Protei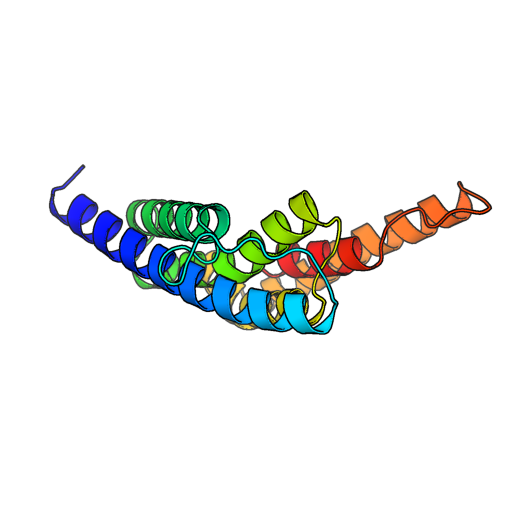n AF-A0A950ZNB3-F1 (afdb_monomer)

Solvent-accessible surface area (backbone atoms only — not comparable to full-atom values): 8031 Å² total; per-residue (Å²): 131,56,73,66,51,51,52,44,19,53,53,30,19,52,50,18,26,54,52,18,44,53,52,31,52,56,47,50,56,55,31,62,75,68,75,46,85,81,71,54,77,49,95,91,38,37,30,61,66,42,14,51,49,24,12,49,51,9,20,52,28,40,69,76,41,57,75,68,39,14,52,44,47,30,57,55,42,44,41,53,44,46,43,52,54,40,28,77,73,66,77,43,59,58,62,70,49,38,50,52,30,28,54,47,7,34,76,42,15,16,62,55,68,75,56,51,62,62,49,12,49,51,30,16,52,51,33,26,48,52,44,47,50,50,37,52,52,34,41,70,72,42,84,88,57,80,68,56,60,78,50,56,36,46,49,33,19,21,61,31,5,73

Radius of gyration: 17.18 Å; Cα contacts (8 Å, |Δi|>4): 233; chains: 1; bounding box: 53×37×40 Å

pLDDT: mean 89.35, std 7.48, range [64.62, 97.88]

Sequence (162 aa):
MDPRQLGFAVLFALAGWCAGWASALLTENLQKHDDLPSSAHGPLLPDVAVQSACALVAAIAAVQFDLARAAVVGLLAVPLIQVAVTDLRHRYVYTVVAVIGIILGIALGWVAHQGEPLDSLKGAAAAFGAFAVLYLLGRLLYRGGEPLARGDLTIAAMVGAA

Foldseek 3Di:
DPVVLVVQLQVQLVVQLVLLLVLLVVVQVVCVVVVHDQCQPDNSPSDPQLSNQLSNQLSVLSNVHDPVLSVLRSNLVNLLSSQVVCCVVPVDGDLVSLVVLLVSLLCCVCVNVVHDSCQLVVQLVVQLVVVVVVQVVQCVVDPPDRSDDPRNSSSSSSVRSD

Structure (mmCIF, N/CA/C/O backbone):
data_AF-A0A950ZNB3-F1
#
_entry.id   AF-A0A950ZNB3-F1
#
loop_
_atom_site.group_PDB
_atom_site.id
_atom_site.type_symbol
_atom_site.label_atom_id
_atom_site.label_alt_id
_atom_site.label_comp_id
_atom_site.label_asym_id
_atom_site.label_entity_id
_atom_site.label_seq_id
_atom_site.pdbx_PDB_ins_code
_atom_site.Cartn_x
_atom_site.Cartn_y
_atom_site.Cartn_z
_atom_site.occupancy
_atom_site.B_iso_or_equiv
_atom_site.auth_seq_id
_atom_site.auth_comp_id
_atom_site.auth_asym_id
_atom_site.auth_atom_id
_atom_site.pdbx_PDB_model_num
ATOM 1 N N . MET A 1 1 ? -26.828 -5.389 6.000 1.00 67.31 1 MET A N 1
ATOM 2 C CA . MET A 1 1 ? -25.930 -4.299 6.435 1.00 67.31 1 MET A CA 1
ATOM 3 C C . MET A 1 1 ? -26.782 -3.209 7.045 1.00 67.31 1 MET A C 1
ATOM 5 O O . MET A 1 1 ? -27.811 -2.883 6.465 1.00 67.31 1 MET A O 1
ATOM 9 N N . ASP A 1 2 ? -26.386 -2.693 8.204 1.00 87.31 2 ASP A N 1
ATOM 10 C CA . ASP A 1 2 ? -27.018 -1.510 8.799 1.00 87.31 2 ASP A CA 1
ATOM 11 C C . ASP A 1 2 ? -26.793 -0.297 7.862 1.00 87.31 2 ASP A C 1
ATOM 13 O O . ASP A 1 2 ? -25.677 -0.144 7.350 1.00 87.31 2 ASP A O 1
ATOM 17 N N . PRO A 1 3 ? -27.794 0.567 7.598 1.00 87.69 3 PRO A N 1
ATOM 18 C CA . PRO A 1 3 ? -27.610 1.794 6.813 1.00 87.69 3 PRO A CA 1
ATOM 19 C C . PRO A 1 3 ? -26.436 2.669 7.285 1.00 87.69 3 PRO A C 1
ATOM 21 O O . PRO A 1 3 ? -25.794 3.324 6.464 1.00 87.69 3 PRO A O 1
ATOM 24 N N . ARG A 1 4 ? -26.087 2.645 8.577 1.00 87.38 4 ARG A N 1
ATOM 25 C CA . ARG A 1 4 ? -24.902 3.341 9.104 1.00 87.38 4 ARG A CA 1
ATOM 26 C C . ARG A 1 4 ? -23.594 2.731 8.600 1.00 87.38 4 ARG A C 1
ATOM 28 O O . ARG A 1 4 ? -22.700 3.466 8.192 1.00 87.38 4 ARG A O 1
ATOM 35 N N . GLN A 1 5 ? -23.494 1.401 8.576 1.00 87.81 5 GLN A N 1
ATOM 36 C CA . GLN A 1 5 ? -22.325 0.694 8.036 1.00 87.81 5 GLN A CA 1
ATOM 37 C C . GLN A 1 5 ? -22.159 0.956 6.539 1.00 87.81 5 GLN A C 1
ATOM 39 O O . GLN A 1 5 ? -21.040 1.123 6.065 1.00 87.81 5 GLN A O 1
ATOM 44 N N . LEU A 1 6 ? -23.270 1.042 5.798 1.00 90.94 6 LEU A N 1
ATOM 45 C CA . LEU A 1 6 ? -23.242 1.405 4.382 1.00 90.94 6 LEU A CA 1
ATOM 46 C C . LEU A 1 6 ? -22.699 2.826 4.181 1.00 90.94 6 LEU A C 1
ATOM 48 O O . LEU A 1 6 ? -21.832 3.031 3.337 1.00 90.94 6 LEU A O 1
ATOM 52 N N . GLY A 1 7 ? -23.158 3.784 4.991 1.00 92.38 7 GLY A N 1
ATOM 53 C CA . GLY A 1 7 ? -22.651 5.157 4.966 1.00 92.38 7 GLY A CA 1
ATOM 54 C C . GLY A 1 7 ? -21.141 5.236 5.215 1.00 92.38 7 GLY A C 1
ATOM 55 O O . GLY A 1 7 ? -20.432 5.905 4.464 1.00 92.38 7 GLY A O 1
ATOM 56 N N . PHE A 1 8 ? -20.630 4.502 6.209 1.00 92.44 8 PHE A N 1
ATOM 57 C CA . PHE A 1 8 ? -19.191 4.442 6.485 1.00 92.44 8 PHE A CA 1
ATOM 58 C C . PHE A 1 8 ? -18.394 3.787 5.359 1.00 92.44 8 PHE A C 1
ATOM 60 O O . PHE A 1 8 ? -17.369 4.331 4.956 1.00 92.44 8 PHE A O 1
ATOM 67 N N . ALA A 1 9 ? -18.876 2.669 4.813 1.00 94.62 9 ALA A N 1
ATOM 68 C CA . ALA A 1 9 ? -18.217 1.993 3.701 1.00 94.62 9 ALA A CA 1
ATOM 69 C C . ALA A 1 9 ? -18.093 2.908 2.474 1.00 94.62 9 ALA A C 1
ATOM 71 O O . ALA A 1 9 ? -17.024 2.977 1.874 1.00 94.62 9 ALA A O 1
ATOM 72 N N . VAL A 1 10 ? -19.147 3.662 2.137 1.00 96.44 10 VAL A N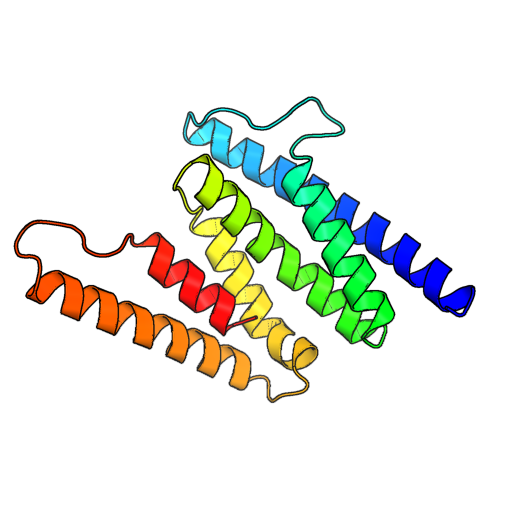 1
ATOM 73 C CA . VAL A 1 10 ? -19.120 4.636 1.033 1.00 96.44 10 VAL A CA 1
ATOM 74 C C . VAL A 1 10 ? -18.138 5.771 1.320 1.00 96.44 10 VAL A C 1
ATOM 76 O O . VAL A 1 10 ? -17.342 6.120 0.451 1.00 96.44 10 VAL A O 1
ATOM 79 N N . LEU A 1 11 ? -18.149 6.330 2.534 1.00 96.19 11 LEU A N 1
ATOM 80 C CA . LEU A 1 11 ? -17.225 7.401 2.913 1.00 96.19 11 LEU A CA 1
ATOM 81 C C . LEU A 1 11 ? -15.761 6.951 2.805 1.00 96.19 11 LEU A C 1
ATOM 83 O O . LEU A 1 11 ? -14.933 7.661 2.238 1.00 96.19 11 LEU A O 1
ATOM 87 N N . PHE A 1 12 ? -15.449 5.760 3.312 1.00 97.31 12 PHE A N 1
ATOM 88 C CA . PHE A 1 12 ? -14.107 5.193 3.228 1.00 97.31 12 PHE A CA 1
ATOM 89 C C . PHE A 1 12 ? -13.726 4.806 1.803 1.00 97.31 12 PHE A C 1
ATOM 91 O O . PHE A 1 12 ? -12.579 5.018 1.423 1.00 97.31 12 PHE A O 1
ATOM 98 N N . ALA A 1 13 ? -14.666 4.317 0.991 1.00 97.31 13 ALA A N 1
ATOM 99 C CA . ALA A 1 13 ? -14.425 4.072 -0.428 1.00 97.31 13 ALA A CA 1
ATOM 100 C C . ALA A 1 13 ? -13.998 5.359 -1.144 1.00 97.31 13 ALA A C 1
ATOM 102 O O . ALA A 1 13 ? -13.013 5.358 -1.878 1.00 97.31 13 ALA A O 1
ATOM 103 N N . LEU A 1 14 ? -14.695 6.471 -0.888 1.00 97.38 14 LEU A N 1
ATOM 104 C CA . LEU A 1 14 ? -14.348 7.780 -1.444 1.00 97.38 14 LEU A CA 1
ATOM 105 C C . LEU A 1 14 ? -12.990 8.272 -0.931 1.00 97.38 14 LEU A C 1
ATOM 107 O O . LEU A 1 14 ? -12.180 8.756 -1.717 1.00 97.38 14 LEU A O 1
ATOM 111 N N . ALA A 1 15 ? -12.710 8.110 0.364 1.00 96.88 15 ALA A N 1
ATOM 112 C CA . ALA A 1 15 ? -11.419 8.478 0.938 1.00 96.88 15 ALA A CA 1
ATOM 113 C C . ALA A 1 15 ? -10.268 7.657 0.329 1.00 96.88 15 ALA A C 1
ATOM 115 O O . ALA A 1 15 ? -9.251 8.222 -0.072 1.00 96.88 15 ALA A O 1
ATOM 116 N N . GLY A 1 16 ? -10.450 6.340 0.195 1.00 96.94 16 GLY A N 1
ATOM 117 C CA . GLY A 1 16 ? -9.505 5.436 -0.457 1.00 96.94 16 GLY A CA 1
ATOM 118 C C . GLY A 1 16 ? -9.310 5.773 -1.934 1.00 96.94 16 GLY A C 1
ATOM 119 O O . GLY A 1 16 ? -8.177 5.801 -2.407 1.00 96.94 16 GLY A O 1
ATOM 120 N N . TRP A 1 17 ? -10.385 6.119 -2.649 1.00 97.00 17 TRP A N 1
ATOM 121 C CA . TRP A 1 17 ? -10.315 6.595 -4.031 1.00 97.00 17 TRP A CA 1
ATOM 122 C C . TRP A 1 17 ? -9.470 7.871 -4.147 1.00 97.00 17 TRP A C 1
ATOM 124 O O . TRP A 1 17 ? -8.542 7.916 -4.954 1.00 97.00 17 TRP A O 1
ATOM 134 N N . CYS A 1 18 ? -9.719 8.875 -3.297 1.00 96.69 18 CYS A N 1
ATOM 135 C CA . CYS A 1 18 ? -8.945 10.120 -3.257 1.00 96.69 18 CYS A CA 1
ATOM 136 C C . CYS A 1 18 ? -7.466 9.877 -2.914 1.00 96.69 18 CYS A C 1
ATOM 138 O O . CYS A 1 18 ? -6.583 10.485 -3.519 1.00 96.69 18 CYS A O 1
ATOM 140 N N . ALA A 1 19 ? -7.182 8.976 -1.970 1.00 96.19 19 ALA A N 1
ATOM 141 C CA . ALA A 1 19 ? -5.816 8.609 -1.608 1.00 96.19 19 ALA A CA 1
ATOM 142 C C . ALA A 1 19 ? -5.095 7.894 -2.764 1.00 96.19 19 ALA A C 1
ATOM 144 O O . ALA A 1 19 ? -3.955 8.229 -3.084 1.00 96.19 19 ALA A O 1
ATOM 145 N N . GLY A 1 20 ? -5.779 6.968 -3.444 1.00 95.00 20 GLY A N 1
ATOM 146 C CA . GLY A 1 20 ? -5.279 6.322 -4.657 1.00 95.00 20 GLY A CA 1
ATOM 147 C C . GLY A 1 20 ? -5.051 7.316 -5.798 1.00 95.00 20 GLY A C 1
ATOM 148 O O . GLY A 1 20 ? -4.039 7.231 -6.485 1.00 95.00 20 GLY A O 1
ATOM 149 N N . TRP A 1 21 ? -5.930 8.309 -5.962 1.00 94.94 21 TRP A N 1
ATOM 150 C CA . TRP A 1 21 ? -5.759 9.390 -6.936 1.00 94.94 21 TRP A CA 1
ATOM 151 C C . TRP A 1 21 ? -4.501 10.219 -6.645 1.00 94.94 21 TRP A C 1
ATOM 153 O O . TRP A 1 21 ? -3.680 10.413 -7.540 1.00 94.94 21 TRP A O 1
ATOM 163 N N . ALA A 1 22 ? -4.300 10.637 -5.392 1.00 94.31 22 ALA A N 1
ATOM 164 C CA . ALA A 1 22 ? -3.109 11.383 -4.989 1.00 94.31 22 ALA A CA 1
ATOM 165 C C . ALA A 1 22 ? -1.818 10.559 -5.172 1.00 94.31 22 ALA A C 1
ATOM 167 O O . ALA A 1 22 ? -0.832 11.065 -5.707 1.00 94.31 22 ALA A O 1
ATOM 168 N N . SER A 1 23 ? -1.838 9.279 -4.787 1.00 94.00 23 SER A N 1
ATOM 169 C CA . SER A 1 23 ? -0.720 8.343 -4.984 1.00 94.00 23 SER A CA 1
ATOM 170 C C . SER A 1 23 ? -0.370 8.162 -6.463 1.00 94.00 23 SER A C 1
ATOM 172 O O . SER A 1 23 ? 0.805 8.190 -6.840 1.00 94.00 23 SER A O 1
ATOM 174 N N . ALA A 1 24 ? -1.388 8.034 -7.316 1.00 91.94 24 ALA A N 1
ATOM 175 C CA . ALA A 1 24 ? -1.215 7.890 -8.753 1.00 91.94 24 ALA A CA 1
ATOM 176 C C . ALA A 1 24 ? -0.569 9.134 -9.378 1.00 91.94 24 ALA A C 1
ATOM 178 O O . ALA A 1 24 ? 0.364 8.990 -10.158 1.00 91.94 24 ALA A O 1
ATOM 179 N N . LEU A 1 25 ? -0.982 10.345 -8.984 1.00 90.88 25 LEU A N 1
ATOM 180 C CA . LEU A 1 25 ? -0.352 11.587 -9.456 1.00 90.88 25 LEU A CA 1
ATOM 181 C C . LEU A 1 25 ? 1.119 11.699 -9.047 1.00 90.88 25 LEU A C 1
ATOM 183 O O . LEU A 1 25 ? 1.965 12.096 -9.849 1.00 90.88 25 LEU A O 1
ATOM 187 N N . LEU A 1 26 ? 1.436 11.348 -7.798 1.00 90.00 26 LEU A N 1
ATOM 188 C CA . LEU A 1 26 ? 2.821 11.337 -7.327 1.00 90.00 26 LEU A CA 1
ATOM 189 C C . LEU A 1 26 ? 3.657 10.334 -8.124 1.00 90.00 26 LEU A C 1
ATOM 191 O O . LEU A 1 26 ? 4.770 10.651 -8.537 1.00 90.00 26 LEU A O 1
ATOM 195 N N . THR A 1 27 ? 3.104 9.152 -8.387 1.00 89.50 27 THR A N 1
ATOM 196 C CA . THR A 1 27 ? 3.799 8.110 -9.147 1.00 89.50 27 THR A CA 1
ATOM 197 C C . THR A 1 27 ? 3.945 8.477 -10.619 1.00 89.50 27 THR A C 1
ATOM 199 O O . THR A 1 27 ? 4.995 8.222 -11.195 1.00 89.50 27 THR A O 1
ATOM 202 N N . GLU A 1 28 ? 2.959 9.138 -11.224 1.00 88.56 28 GLU A N 1
ATOM 203 C CA . GLU A 1 28 ? 3.052 9.632 -12.600 1.00 88.56 28 GLU A CA 1
ATOM 204 C C . GLU A 1 28 ? 4.222 10.616 -12.760 1.00 88.56 28 GLU A C 1
ATOM 206 O O . GLU A 1 28 ? 4.946 10.572 -13.754 1.00 88.56 28 GLU A O 1
ATOM 211 N N . ASN A 1 29 ? 4.461 11.475 -11.764 1.00 88.31 29 ASN A N 1
ATOM 212 C CA . ASN A 1 29 ? 5.622 12.367 -11.770 1.00 88.31 29 ASN A CA 1
ATOM 213 C C . ASN A 1 29 ? 6.946 11.592 -11.705 1.00 88.31 29 ASN A C 1
ATOM 215 O O . ASN A 1 29 ? 7.892 11.953 -12.401 1.00 88.31 29 ASN A O 1
ATOM 219 N N . LEU A 1 30 ? 7.011 10.510 -10.924 1.00 88.00 30 LEU A N 1
ATOM 220 C CA . LEU A 1 30 ? 8.184 9.630 -10.889 1.00 88.00 30 LEU A CA 1
ATOM 221 C C . LEU A 1 30 ? 8.376 8.887 -12.222 1.00 88.00 30 LEU A C 1
ATOM 223 O O . LEU A 1 30 ? 9.491 8.807 -12.723 1.00 88.00 30 LEU A O 1
ATOM 227 N N . GLN A 1 31 ? 7.292 8.407 -12.835 1.00 88.12 31 GLN A N 1
ATOM 228 C CA . GLN A 1 31 ? 7.312 7.735 -14.140 1.00 88.12 31 GLN A CA 1
ATOM 229 C C . GLN A 1 31 ? 7.812 8.639 -15.259 1.00 88.12 31 GLN A C 1
ATOM 231 O O . GLN A 1 31 ? 8.600 8.192 -16.087 1.00 88.12 31 GLN A O 1
ATOM 236 N N . LYS A 1 32 ? 7.415 9.915 -15.252 1.00 88.12 32 LYS A N 1
ATOM 237 C CA . LYS A 1 32 ? 7.908 10.914 -16.210 1.00 88.12 32 LYS A CA 1
ATOM 238 C C . LYS A 1 32 ? 9.411 11.149 -16.094 1.00 88.12 32 LYS A C 1
ATOM 240 O O . LYS A 1 32 ? 10.048 11.398 -17.107 1.00 88.12 32 LYS A O 1
ATOM 245 N N . HIS A 1 33 ? 9.968 11.093 -14.885 1.00 87.12 33 HIS A N 1
ATOM 246 C CA . HIS A 1 33 ? 11.411 11.242 -14.684 1.00 87.12 33 HIS A CA 1
ATOM 247 C C . HIS A 1 33 ? 12.218 10.036 -15.183 1.00 87.12 33 HIS A C 1
ATOM 249 O O . HIS A 1 33 ? 13.367 10.218 -15.575 1.00 87.12 33 HIS A O 1
ATOM 255 N N . ASP A 1 34 ? 11.609 8.849 -15.201 1.00 85.44 34 ASP A N 1
ATOM 256 C CA . ASP A 1 34 ? 12.240 7.588 -15.609 1.00 85.44 34 ASP A CA 1
ATOM 257 C C . ASP A 1 34 ? 11.856 7.155 -17.046 1.00 85.44 34 ASP A C 1
ATOM 259 O O . ASP A 1 34 ? 12.072 6.003 -17.419 1.00 85.44 34 ASP A O 1
ATOM 263 N N . ASP A 1 35 ? 11.261 8.050 -17.848 1.00 86.12 35 ASP A N 1
ATOM 264 C CA . ASP A 1 35 ? 10.789 7.799 -19.225 1.00 86.12 35 ASP A CA 1
ATOM 265 C C . ASP A 1 35 ? 9.857 6.572 -19.372 1.00 86.12 35 ASP A C 1
ATOM 267 O O . ASP A 1 35 ? 9.781 5.931 -20.427 1.00 86.12 35 ASP A O 1
ATOM 271 N N . LEU A 1 36 ? 9.109 6.232 -18.316 1.00 84.38 36 LEU A N 1
ATOM 272 C CA . LEU A 1 36 ? 8.168 5.114 -18.333 1.00 84.38 36 LEU A CA 1
ATOM 273 C C . LEU A 1 36 ? 6.820 5.509 -18.966 1.00 84.38 36 LEU A C 1
ATOM 275 O O . LEU A 1 36 ? 6.377 6.654 -18.831 1.00 84.38 36 LEU A O 1
ATOM 279 N N . PRO A 1 37 ? 6.119 4.570 -19.639 1.00 83.75 37 PRO A N 1
ATOM 280 C CA . PRO A 1 37 ? 4.825 4.853 -20.249 1.00 83.75 37 PRO A CA 1
ATOM 281 C C . PRO A 1 37 ? 3.813 5.313 -19.198 1.00 83.75 37 PRO A C 1
ATOM 283 O O . PRO A 1 37 ? 3.612 4.630 -18.191 1.00 83.75 37 PRO A O 1
ATOM 286 N N . SER A 1 38 ? 3.143 6.439 -19.454 1.00 80.06 38 SER A N 1
ATOM 287 C CA . SER A 1 38 ? 2.097 6.929 -18.555 1.00 80.06 38 SER A CA 1
ATOM 288 C C . SER A 1 38 ? 0.914 5.964 -18.520 1.00 80.06 38 SER A C 1
ATOM 290 O O . SER A 1 38 ? 0.471 5.449 -19.548 1.00 80.06 38 SER A O 1
ATOM 292 N N . SER A 1 39 ? 0.385 5.753 -17.319 1.00 74.62 39 SER A N 1
ATOM 293 C CA . SER A 1 39 ? -0.854 5.006 -17.092 1.00 74.62 39 SER A CA 1
ATOM 294 C C . SER A 1 39 ? -2.094 5.901 -16.978 1.00 74.62 39 SER A C 1
ATOM 296 O O . SER A 1 39 ? -3.212 5.398 -16.825 1.00 74.62 39 SER A O 1
ATOM 298 N N . ALA A 1 40 ? -1.914 7.219 -17.101 1.00 79.12 40 ALA A N 1
ATOM 299 C CA . ALA A 1 40 ? -2.976 8.199 -16.957 1.00 79.12 40 ALA A CA 1
ATOM 300 C C . ALA A 1 40 ? -3.938 8.194 -18.146 1.00 79.12 40 ALA A C 1
ATOM 302 O O . ALA A 1 40 ? -3.538 8.282 -19.305 1.00 79.12 40 ALA A O 1
ATOM 303 N N . HIS A 1 41 ? -5.235 8.170 -17.835 1.00 76.06 41 HIS A N 1
ATOM 304 C CA . HIS A 1 41 ? -6.323 8.280 -18.811 1.00 76.06 41 HIS A CA 1
ATOM 305 C C . HIS A 1 41 ? -7.036 9.644 -18.709 1.00 76.06 41 HIS A C 1
ATOM 307 O O . HIS A 1 41 ? -8.200 9.785 -19.078 1.00 76.06 41 HIS A O 1
ATOM 313 N N . GLY A 1 42 ? -6.339 10.657 -18.181 1.00 74.44 42 GLY A N 1
ATOM 314 C CA . GLY A 1 42 ? -6.846 12.009 -17.935 1.00 74.44 42 GLY A CA 1
ATOM 315 C C . GLY A 1 42 ? -6.644 12.466 -16.481 1.00 74.44 42 GLY A C 1
ATOM 316 O O . GLY A 1 42 ? -6.211 11.683 -15.639 1.00 74.44 42 GLY A O 1
ATOM 317 N N . PRO A 1 43 ? -6.986 13.726 -16.149 1.00 69.94 43 PRO A N 1
ATOM 318 C CA . PRO A 1 43 ? -6.669 14.329 -14.846 1.00 69.94 43 PRO A CA 1
ATOM 319 C C . PRO A 1 43 ? -7.470 13.746 -13.668 1.00 69.94 43 PRO A C 1
ATOM 321 O O . PRO A 1 43 ? -7.011 13.762 -12.527 1.00 69.94 43 PRO A O 1
ATOM 324 N N . LEU A 1 44 ? -8.672 13.223 -13.926 1.00 73.75 44 LEU A N 1
ATOM 325 C CA . LEU A 1 44 ? -9.519 12.597 -12.900 1.00 73.75 44 LEU A CA 1
ATOM 326 C C . LEU A 1 44 ? -9.215 11.107 -12.715 1.00 73.75 44 LEU A C 1
ATOM 328 O O . LEU A 1 44 ? -9.491 10.548 -11.658 1.00 73.75 44 LEU A O 1
ATOM 332 N N . LEU A 1 45 ? -8.615 10.472 -13.721 1.00 79.81 45 LEU A N 1
ATOM 333 C CA . LEU A 1 45 ? -8.297 9.046 -13.734 1.00 79.81 45 LEU A CA 1
ATOM 334 C C . LEU A 1 45 ? -6.804 8.829 -14.063 1.00 79.81 45 LEU A C 1
ATOM 336 O O . LEU A 1 45 ? -6.493 8.178 -15.064 1.00 79.81 45 LEU A O 1
ATOM 340 N N . PRO A 1 46 ? -5.872 9.372 -13.247 1.00 80.62 46 PRO A N 1
ATOM 341 C CA . PRO A 1 46 ? -4.443 9.103 -13.392 1.00 80.62 46 PRO A CA 1
ATOM 342 C C . PRO A 1 46 ? -4.127 7.610 -13.270 1.00 80.62 46 PRO A C 1
ATOM 344 O O . PRO A 1 46 ? -3.242 7.122 -13.957 1.00 80.62 46 PRO A O 1
ATOM 347 N N . ASP A 1 47 ? -4.877 6.865 -12.451 1.00 89.31 47 ASP A N 1
ATOM 348 C CA . ASP A 1 47 ? -4.784 5.407 -12.421 1.00 89.31 47 ASP A CA 1
ATOM 349 C C . ASP A 1 47 ? -6.058 4.770 -11.851 1.00 89.31 47 ASP A C 1
ATOM 351 O O . ASP A 1 47 ? -6.270 4.725 -10.636 1.00 89.31 47 ASP A O 1
ATOM 355 N N . VAL A 1 48 ? -6.907 4.240 -12.735 1.00 91.25 48 VAL A N 1
ATOM 356 C CA . VAL A 1 48 ? -8.168 3.591 -12.342 1.00 91.25 48 VAL A CA 1
ATOM 357 C C . VAL A 1 48 ? -7.923 2.365 -11.462 1.00 91.25 48 VAL A C 1
ATOM 359 O O . VAL A 1 48 ? -8.715 2.107 -10.556 1.00 91.25 48 VAL A O 1
ATOM 362 N N . ALA A 1 49 ? -6.843 1.611 -11.694 1.00 93.00 49 ALA A N 1
ATOM 363 C CA . ALA A 1 49 ? -6.586 0.382 -10.948 1.00 93.00 49 ALA A CA 1
ATOM 364 C C . ALA A 1 49 ? -6.192 0.691 -9.499 1.00 93.00 49 ALA A C 1
ATOM 366 O O . ALA A 1 49 ? -6.789 0.127 -8.585 1.00 93.00 49 ALA A O 1
ATOM 367 N N . VAL A 1 50 ? -5.257 1.627 -9.287 1.00 94.38 50 VAL A N 1
ATOM 368 C CA . VAL A 1 50 ? -4.839 2.047 -7.935 1.00 94.38 50 VAL A CA 1
ATOM 369 C C . VAL A 1 50 ? -6.018 2.671 -7.195 1.00 94.38 50 VAL A C 1
ATOM 371 O O . VAL A 1 50 ? -6.323 2.269 -6.076 1.00 94.38 50 VAL A O 1
ATOM 374 N N . GLN A 1 51 ? -6.738 3.599 -7.828 1.00 95.25 51 GLN A N 1
ATOM 375 C CA . GLN A 1 51 ? -7.904 4.245 -7.223 1.00 95.25 51 GLN A CA 1
ATOM 376 C C . GLN A 1 51 ? -8.981 3.243 -6.801 1.00 95.25 51 GLN A C 1
ATOM 378 O O . GLN A 1 51 ? -9.470 3.301 -5.673 1.00 95.25 51 GLN A O 1
ATOM 383 N N . SER A 1 52 ? -9.343 2.318 -7.694 1.00 95.56 52 SER A N 1
ATOM 384 C CA . SER A 1 52 ? -10.398 1.335 -7.430 1.00 95.56 52 SER A CA 1
ATOM 385 C C . SER A 1 52 ? -9.978 0.336 -6.356 1.00 95.56 52 SER A C 1
ATOM 387 O O . SER A 1 52 ? -10.782 -0.002 -5.491 1.00 95.56 52 SER A O 1
ATOM 389 N N . ALA A 1 53 ? -8.719 -0.108 -6.370 1.00 96.75 53 ALA A N 1
ATOM 390 C CA . ALA A 1 53 ? -8.194 -1.008 -5.351 1.00 96.75 53 ALA A CA 1
ATOM 391 C C . ALA A 1 53 ? -8.139 -0.328 -3.973 1.00 96.75 53 ALA A C 1
ATOM 393 O O . ALA A 1 53 ? -8.597 -0.916 -2.994 1.00 96.75 53 ALA A O 1
ATOM 394 N N . CYS A 1 54 ? -7.663 0.921 -3.886 1.00 97.69 54 CYS A N 1
ATOM 395 C CA . CYS A 1 54 ? -7.640 1.670 -2.627 1.00 97.69 54 CYS A CA 1
ATOM 396 C C . CYS A 1 54 ? -9.056 1.917 -2.096 1.00 97.69 54 CYS A C 1
ATOM 398 O O . CYS A 1 54 ? -9.308 1.731 -0.906 1.00 97.69 54 CYS A O 1
ATOM 400 N N . ALA A 1 55 ? -9.996 2.285 -2.973 1.00 97.62 55 ALA A N 1
ATOM 401 C CA . ALA A 1 55 ? -11.401 2.447 -2.616 1.00 97.62 55 ALA A CA 1
ATOM 402 C C . ALA A 1 55 ? -11.996 1.146 -2.063 1.00 97.62 55 ALA A C 1
ATOM 404 O O . ALA A 1 55 ? -12.639 1.152 -1.014 1.00 97.62 55 ALA A O 1
ATOM 405 N N . LEU A 1 56 ? -11.745 0.021 -2.738 1.00 97.88 56 LEU A N 1
ATOM 406 C CA . LEU A 1 56 ? -12.243 -1.286 -2.327 1.00 97.88 56 LEU A CA 1
ATOM 407 C C . LEU A 1 56 ? -11.673 -1.711 -0.969 1.00 97.88 56 LEU A C 1
ATOM 409 O O . LEU A 1 56 ? -12.437 -2.100 -0.089 1.00 97.88 56 LEU A O 1
ATOM 413 N N . VAL A 1 57 ? -10.355 -1.613 -0.773 1.00 97.56 57 VAL A N 1
ATOM 414 C CA . VAL A 1 57 ? -9.720 -2.000 0.496 1.00 97.56 57 VAL A CA 1
ATOM 415 C C . VAL A 1 57 ? -10.194 -1.112 1.643 1.00 97.56 57 VAL A C 1
ATOM 417 O O . VAL A 1 57 ? -10.537 -1.635 2.701 1.00 97.56 57 VAL A O 1
ATOM 420 N N . ALA A 1 58 ? -10.301 0.203 1.436 1.00 97.31 58 ALA A N 1
ATOM 421 C CA . ALA A 1 58 ? -10.819 1.115 2.453 1.00 97.31 58 ALA A CA 1
ATOM 422 C C . ALA A 1 58 ? -12.289 0.815 2.802 1.00 97.31 58 ALA A C 1
ATOM 424 O O . ALA A 1 58 ? -12.650 0.799 3.979 1.00 97.31 58 ALA A O 1
ATOM 425 N N . ALA A 1 59 ? -13.127 0.516 1.803 1.00 97.00 59 ALA A N 1
ATOM 426 C CA . ALA A 1 59 ? -14.520 0.128 2.018 1.00 97.00 59 ALA A CA 1
ATOM 427 C C . ALA A 1 59 ? -14.637 -1.174 2.820 1.00 97.00 59 ALA A C 1
ATOM 429 O O . ALA A 1 59 ? -15.415 -1.247 3.769 1.00 97.00 59 ALA A O 1
ATOM 430 N N . ILE A 1 60 ? -13.842 -2.192 2.469 1.00 96.56 60 ILE A N 1
ATOM 431 C CA . ILE A 1 60 ? -13.791 -3.464 3.200 1.00 96.56 60 ILE A CA 1
ATOM 432 C C . ILE A 1 60 ? -13.325 -3.221 4.639 1.00 96.56 60 ILE A C 1
ATOM 434 O O . ILE A 1 60 ? -13.955 -3.711 5.575 1.00 96.56 60 ILE A O 1
ATOM 438 N N . ALA A 1 61 ? -12.268 -2.428 4.831 1.00 95.31 61 ALA A N 1
ATOM 439 C CA . ALA A 1 61 ? -11.732 -2.118 6.151 1.00 95.31 61 ALA A CA 1
ATOM 440 C C . ALA A 1 61 ? -12.774 -1.429 7.047 1.00 95.31 61 ALA A C 1
ATOM 442 O O . ALA A 1 61 ? -12.913 -1.797 8.210 1.00 95.31 61 ALA A O 1
ATOM 443 N N . ALA A 1 62 ? -13.564 -0.504 6.496 1.00 96.25 62 ALA A N 1
ATOM 444 C CA . ALA A 1 62 ? -14.630 0.192 7.218 1.00 96.25 62 ALA A CA 1
ATOM 445 C C . ALA A 1 62 ? -15.784 -0.718 7.672 1.00 96.25 62 ALA A C 1
ATOM 447 O O . ALA A 1 62 ? -16.511 -0.371 8.600 1.00 96.25 62 ALA A O 1
ATOM 448 N N . VAL A 1 63 ? -15.976 -1.865 7.015 1.00 95.56 63 VAL A N 1
ATOM 449 C CA . VAL A 1 63 ? -16.996 -2.852 7.401 1.00 95.56 63 VAL A CA 1
ATOM 450 C C . VAL A 1 63 ? -16.455 -3.843 8.434 1.00 95.56 63 VAL A C 1
ATOM 452 O O . VAL A 1 63 ? -17.224 -4.342 9.254 1.00 95.56 63 VAL A O 1
ATOM 455 N N . GLN A 1 64 ? -15.153 -4.131 8.399 1.00 94.56 64 GLN A N 1
ATOM 456 C CA . GLN A 1 64 ? -14.529 -5.174 9.220 1.00 94.56 64 GLN A CA 1
ATOM 457 C C . GLN A 1 64 ? -13.934 -4.661 10.534 1.00 94.56 64 GLN A C 1
ATOM 459 O O . GLN A 1 64 ? -13.802 -5.428 11.487 1.00 94.56 64 GLN A O 1
ATOM 464 N N . PHE A 1 65 ? -13.551 -3.387 10.592 1.00 94.62 65 PHE A N 1
ATOM 465 C CA . PHE A 1 65 ? -12.791 -2.829 11.705 1.00 94.62 65 PHE A CA 1
ATOM 466 C C . PHE A 1 65 ? -13.454 -1.582 12.295 1.00 94.62 65 PHE A C 1
ATOM 468 O O . PHE A 1 65 ? -14.333 -0.968 11.692 1.00 94.62 65 PHE A O 1
ATOM 475 N N . ASP A 1 66 ? -13.016 -1.195 13.495 1.00 93.94 66 ASP A N 1
ATOM 476 C CA . ASP A 1 66 ? -13.355 0.108 14.064 1.00 93.94 66 ASP A CA 1
ATOM 477 C C . ASP A 1 66 ? -12.759 1.256 13.228 1.00 93.94 66 ASP A C 1
ATOM 479 O O . ASP A 1 66 ? -11.867 1.055 12.402 1.00 93.94 66 ASP A O 1
ATOM 483 N N . LEU A 1 67 ? -13.243 2.480 13.455 1.00 93.56 67 LEU A N 1
ATOM 484 C CA . LEU A 1 67 ? -12.887 3.653 12.653 1.00 93.56 67 LEU A CA 1
ATOM 485 C C . LEU A 1 67 ? -11.371 3.899 12.574 1.00 93.56 67 LEU A C 1
ATOM 487 O O . LEU A 1 67 ? -10.861 4.234 11.504 1.00 93.56 67 LEU A O 1
ATOM 491 N N . ALA A 1 68 ? -10.656 3.748 13.692 1.00 94.38 68 ALA A N 1
ATOM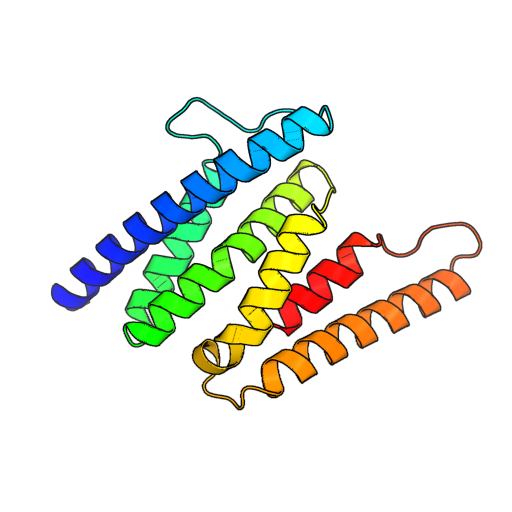 492 C CA . ALA A 1 68 ? -9.226 4.028 13.750 1.00 94.38 68 ALA A CA 1
ATOM 493 C C . ALA A 1 68 ? -8.440 2.965 12.977 1.00 94.38 68 ALA A C 1
ATOM 495 O O . ALA A 1 68 ? -7.606 3.293 12.131 1.00 94.38 68 ALA A O 1
ATOM 496 N N . ARG A 1 69 ? -8.756 1.689 13.210 1.00 95.19 69 ARG A N 1
ATOM 497 C CA . ARG A 1 69 ? -8.106 0.572 12.523 1.00 95.19 69 ARG A CA 1
ATOM 498 C C . ARG A 1 69 ? -8.434 0.549 11.030 1.00 95.19 69 ARG A C 1
ATOM 500 O O . ARG A 1 69 ? -7.535 0.332 10.221 1.00 95.19 69 ARG A O 1
ATOM 507 N N . ALA A 1 70 ? -9.670 0.864 10.644 1.00 95.88 70 ALA A N 1
ATOM 508 C CA . ALA A 1 70 ? -10.058 1.006 9.244 1.00 95.88 70 ALA A CA 1
ATOM 509 C C . ALA A 1 70 ? -9.256 2.107 8.532 1.00 95.88 70 ALA A C 1
ATOM 511 O O . ALA A 1 70 ? -8.804 1.907 7.404 1.00 95.88 70 ALA A O 1
ATOM 512 N N . ALA A 1 71 ? -9.041 3.253 9.192 1.00 96.19 71 ALA A N 1
ATOM 513 C CA . ALA A 1 71 ? -8.260 4.358 8.635 1.00 96.19 71 ALA A CA 1
ATOM 514 C C . ALA A 1 71 ? -6.790 3.974 8.439 1.00 96.19 71 ALA A C 1
ATOM 516 O O . ALA A 1 71 ? -6.217 4.259 7.388 1.00 96.19 71 ALA A O 1
ATOM 517 N N . VAL A 1 72 ? -6.199 3.278 9.414 1.00 96.56 72 VAL A N 1
ATOM 518 C CA . VAL A 1 72 ? -4.822 2.783 9.311 1.00 96.56 72 VAL A CA 1
ATOM 519 C C . VAL A 1 72 ? -4.680 1.754 8.192 1.00 96.56 72 VAL A C 1
ATOM 521 O O . VAL A 1 72 ? -3.801 1.907 7.351 1.00 96.56 72 VAL A O 1
ATOM 524 N N . VAL A 1 73 ? -5.554 0.745 8.132 1.00 96.31 73 VAL A N 1
ATOM 525 C CA . VAL A 1 73 ? -5.519 -0.278 7.071 1.00 96.31 73 VAL A CA 1
ATOM 526 C C . VAL A 1 73 ? -5.671 0.366 5.693 1.00 96.31 73 VAL A C 1
ATOM 528 O O . VAL A 1 73 ? -4.906 0.055 4.783 1.00 96.31 73 VAL A O 1
ATOM 531 N N . GLY A 1 74 ? -6.609 1.308 5.544 1.00 96.00 74 GLY A N 1
ATOM 532 C CA . GLY A 1 74 ? -6.786 2.059 4.303 1.00 96.00 74 GLY A CA 1
ATOM 533 C C . GLY A 1 74 ? -5.535 2.843 3.900 1.00 96.00 74 GLY A C 1
ATOM 534 O O . GLY A 1 74 ? -5.168 2.831 2.729 1.00 96.00 74 GLY A O 1
ATOM 535 N N . LEU A 1 75 ? -4.849 3.475 4.858 1.00 96.56 75 LEU A N 1
ATOM 536 C CA . LEU A 1 75 ? -3.615 4.222 4.608 1.00 96.56 75 LEU A CA 1
ATOM 537 C C . LEU A 1 75 ? -2.441 3.307 4.228 1.00 96.56 75 LEU A C 1
ATOM 539 O O . LEU A 1 75 ? -1.736 3.596 3.262 1.00 96.56 75 LEU A O 1
ATOM 543 N N . LEU A 1 76 ? -2.243 2.201 4.952 1.00 96.56 76 LEU A N 1
ATOM 544 C CA . LEU A 1 76 ? -1.186 1.219 4.676 1.00 96.56 76 LEU A CA 1
ATOM 545 C C . LEU A 1 76 ? -1.372 0.533 3.319 1.00 96.56 76 LEU A C 1
ATOM 547 O O . LEU A 1 76 ? -0.394 0.213 2.644 1.00 96.56 76 LEU A O 1
ATOM 551 N N . ALA A 1 77 ? -2.621 0.356 2.885 1.00 96.88 77 ALA A N 1
ATOM 552 C CA . ALA A 1 77 ? -2.935 -0.237 1.593 1.00 96.88 77 ALA A CA 1
ATOM 553 C C . ALA A 1 77 ? -2.450 0.610 0.406 1.00 96.88 77 ALA A C 1
ATOM 555 O O . ALA A 1 77 ? -2.127 0.042 -0.633 1.00 96.88 77 ALA A O 1
ATOM 556 N N . VAL A 1 78 ? -2.361 1.939 0.537 1.00 97.19 78 VAL A N 1
ATOM 557 C CA . VAL A 1 78 ? -2.008 2.839 -0.577 1.00 97.19 78 VAL A CA 1
ATOM 558 C C . VAL A 1 78 ? -0.642 2.507 -1.200 1.00 97.19 78 VAL A C 1
ATOM 560 O O . VAL A 1 78 ? -0.612 2.185 -2.389 1.00 97.19 78 VAL A O 1
ATOM 563 N N . PRO A 1 79 ? 0.488 2.530 -0.461 1.00 96.44 79 PRO A N 1
ATOM 564 C CA . PRO A 1 79 ? 1.790 2.193 -1.037 1.00 96.44 79 PRO A CA 1
ATOM 565 C C . PRO A 1 79 ? 1.878 0.726 -1.480 1.00 96.44 79 PRO A C 1
ATOM 567 O O . PRO A 1 79 ? 2.506 0.448 -2.499 1.00 96.44 79 PRO A O 1
ATOM 570 N N . LEU A 1 80 ? 1.213 -0.204 -0.779 1.00 94.94 80 LEU A N 1
ATOM 571 C CA . LEU A 1 80 ? 1.170 -1.622 -1.160 1.00 94.94 80 LEU A CA 1
ATOM 572 C C . LEU A 1 80 ? 0.508 -1.820 -2.529 1.00 94.94 80 LEU A C 1
ATOM 574 O O . LEU A 1 80 ? 1.074 -2.466 -3.410 1.00 94.94 80 LEU A O 1
ATOM 578 N N . ILE A 1 81 ? -0.673 -1.229 -2.718 1.00 96.69 81 ILE A N 1
ATOM 579 C CA . ILE A 1 81 ? -1.424 -1.269 -3.974 1.00 96.69 81 ILE A CA 1
ATOM 580 C C . ILE A 1 81 ? -0.638 -0.570 -5.076 1.00 96.69 81 ILE A C 1
ATOM 582 O O . ILE A 1 81 ? -0.530 -1.111 -6.174 1.00 96.69 81 ILE A O 1
ATOM 586 N N . GLN A 1 82 ? -0.069 0.605 -4.794 1.00 94.88 82 GLN A N 1
ATOM 587 C CA . GLN A 1 82 ? 0.714 1.349 -5.775 1.00 94.88 82 GLN A CA 1
ATOM 588 C C . GLN A 1 82 ? 1.884 0.510 -6.290 1.00 94.88 82 GLN A C 1
ATOM 590 O O . GLN A 1 82 ? 2.025 0.356 -7.500 1.00 94.88 82 GLN A O 1
ATOM 595 N N . VAL A 1 83 ? 2.680 -0.069 -5.385 1.00 93.62 83 VAL A N 1
ATOM 596 C CA . VAL A 1 83 ? 3.826 -0.909 -5.747 1.00 93.62 83 VAL A CA 1
ATOM 597 C C . VAL A 1 83 ? 3.380 -2.153 -6.511 1.00 93.62 83 VAL A C 1
ATOM 599 O O . VAL A 1 83 ? 3.967 -2.459 -7.546 1.00 93.62 83 VAL A O 1
ATOM 602 N N . ALA A 1 84 ? 2.322 -2.833 -6.061 1.00 92.94 84 ALA A N 1
ATOM 603 C CA . ALA A 1 84 ? 1.800 -4.012 -6.746 1.00 92.94 84 ALA A CA 1
ATOM 604 C C . ALA A 1 84 ? 1.339 -3.690 -8.177 1.00 92.94 84 ALA A C 1
ATOM 606 O O . ALA A 1 84 ? 1.658 -4.416 -9.116 1.00 92.94 84 ALA A O 1
ATOM 607 N N . VAL A 1 85 ? 0.621 -2.581 -8.374 1.00 92.56 85 VAL A N 1
ATOM 608 C CA . VAL A 1 85 ? 0.152 -2.172 -9.705 1.00 92.56 85 VAL A CA 1
ATOM 609 C C . VAL A 1 85 ? 1.318 -1.755 -10.603 1.00 92.56 85 VAL A C 1
ATOM 611 O O . VAL A 1 85 ? 1.345 -2.144 -11.773 1.00 92.56 85 VAL A O 1
ATOM 614 N N . THR A 1 86 ? 2.291 -0.992 -10.095 1.00 90.00 86 THR A N 1
ATOM 615 C CA . THR A 1 86 ? 3.455 -0.582 -10.897 1.00 90.00 86 THR A CA 1
ATOM 616 C C . THR A 1 86 ? 4.333 -1.765 -11.277 1.00 90.00 86 THR A C 1
ATOM 618 O O . THR A 1 86 ? 4.781 -1.838 -12.421 1.00 90.00 86 THR A O 1
ATOM 621 N N . ASP A 1 87 ? 4.525 -2.712 -10.358 1.00 89.25 87 ASP A N 1
ATOM 622 C CA . ASP A 1 87 ? 5.302 -3.919 -10.614 1.00 89.25 87 ASP A CA 1
ATOM 623 C C . ASP A 1 87 ? 4.626 -4.795 -11.678 1.00 89.25 87 ASP A C 1
ATOM 625 O O . ASP A 1 87 ? 5.245 -5.152 -12.679 1.00 89.25 87 ASP A O 1
ATOM 629 N N . LEU A 1 88 ? 3.313 -5.022 -11.568 1.00 88.75 88 LEU A N 1
ATOM 630 C CA . LEU A 1 88 ? 2.561 -5.782 -12.572 1.00 88.75 88 LEU A CA 1
ATOM 631 C C . LEU A 1 88 ? 2.597 -5.148 -13.971 1.00 88.75 88 LEU A C 1
ATOM 633 O O . LEU A 1 88 ? 2.542 -5.867 -14.969 1.00 88.75 88 LEU A O 1
ATOM 637 N N . ARG A 1 89 ? 2.676 -3.815 -14.067 1.00 87.81 89 ARG A N 1
ATOM 638 C CA . ARG A 1 89 ? 2.679 -3.098 -15.354 1.00 87.81 89 ARG A CA 1
ATOM 639 C C . ARG A 1 89 ? 4.056 -2.956 -15.978 1.00 87.81 89 ARG A C 1
ATOM 641 O O . ARG A 1 89 ? 4.185 -3.077 -17.193 1.00 87.81 89 ARG A O 1
ATOM 648 N N . HIS A 1 90 ? 5.062 -2.655 -15.165 1.00 85.50 90 HIS A N 1
ATOM 649 C CA . HIS A 1 90 ? 6.371 -2.217 -15.649 1.00 85.50 90 HIS A CA 1
ATOM 650 C C . HIS A 1 90 ? 7.515 -3.116 -15.178 1.00 85.50 90 HIS A C 1
ATOM 652 O O . HIS A 1 90 ? 8.651 -2.887 -15.584 1.00 85.50 90 HIS A O 1
ATOM 658 N N . ARG A 1 91 ? 7.237 -4.130 -14.341 1.00 83.88 91 ARG A N 1
ATOM 659 C CA . ARG A 1 91 ? 8.246 -4.934 -13.626 1.00 83.88 91 ARG A CA 1
ATOM 660 C C . ARG A 1 91 ? 9.262 -4.045 -12.911 1.00 83.88 91 ARG A C 1
ATOM 662 O O . ARG A 1 91 ? 10.469 -4.284 -12.955 1.00 83.88 91 ARG A O 1
ATOM 669 N N . TYR A 1 92 ? 8.756 -2.953 -12.341 1.00 81.94 92 TYR A N 1
ATOM 670 C CA . TYR A 1 92 ? 9.551 -1.900 -11.737 1.00 81.94 92 TYR A CA 1
ATOM 671 C C . TYR A 1 92 ? 8.948 -1.489 -10.401 1.00 81.94 92 TYR A C 1
ATOM 673 O O . TYR A 1 92 ? 7.744 -1.248 -10.282 1.00 81.94 92 TYR A O 1
ATOM 681 N N . VAL A 1 93 ? 9.819 -1.380 -9.402 1.00 83.56 93 VAL A N 1
ATOM 682 C CA . VAL A 1 93 ? 9.460 -1.031 -8.031 1.00 83.56 93 VAL A CA 1
ATOM 683 C C . VAL A 1 93 ? 10.140 0.277 -7.682 1.00 83.56 93 VAL A C 1
ATOM 685 O O . VAL A 1 93 ? 11.363 0.346 -7.552 1.00 83.56 93 VAL A O 1
ATOM 688 N N . TYR A 1 94 ? 9.340 1.318 -7.475 1.00 85.69 94 TYR A N 1
ATOM 689 C CA . TYR A 1 94 ? 9.850 2.584 -6.973 1.00 85.69 94 TYR A CA 1
ATOM 690 C C . TYR A 1 94 ? 10.287 2.430 -5.520 1.00 85.69 94 TYR A C 1
ATOM 692 O O . TYR A 1 94 ? 9.461 2.435 -4.607 1.00 85.69 94 TYR A O 1
ATOM 700 N N . THR A 1 95 ? 11.601 2.349 -5.297 1.00 87.44 95 THR A N 1
ATOM 701 C CA . THR A 1 95 ? 12.188 2.226 -3.955 1.00 87.44 95 THR A CA 1
ATOM 702 C C . THR A 1 95 ? 11.677 3.307 -3.008 1.00 87.44 95 THR A C 1
ATOM 704 O O . THR A 1 95 ? 11.415 3.016 -1.848 1.00 87.44 95 THR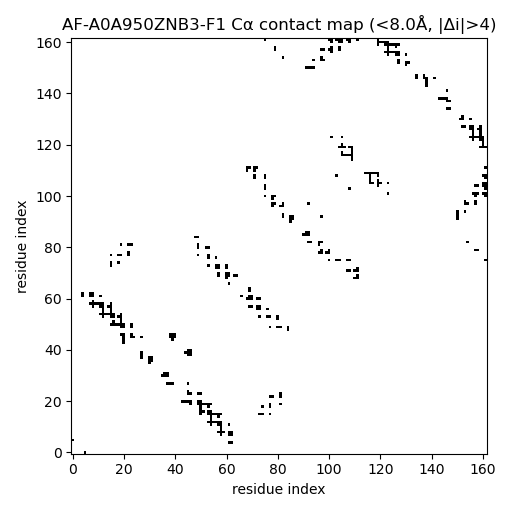 A O 1
ATOM 707 N N . VAL A 1 96 ? 11.465 4.536 -3.493 1.00 89.62 96 VAL A N 1
ATOM 708 C CA . VAL A 1 96 ? 10.907 5.6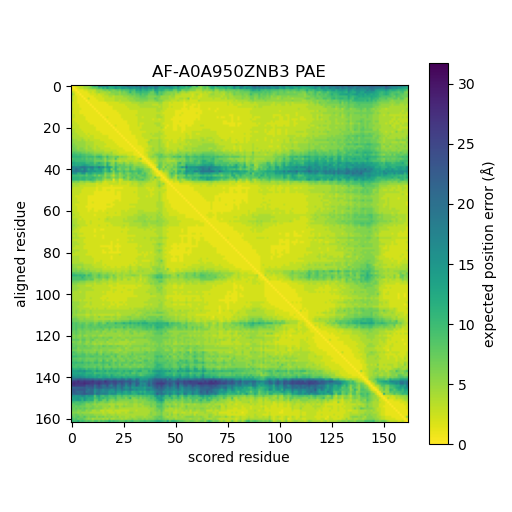26 -2.676 1.00 89.62 96 VAL A CA 1
ATOM 709 C C . VAL A 1 96 ? 9.502 5.304 -2.153 1.00 89.62 96 VAL A C 1
ATOM 711 O O . VAL A 1 96 ? 9.236 5.503 -0.972 1.00 89.62 96 VAL A O 1
ATOM 714 N N . VAL A 1 97 ? 8.628 4.734 -2.990 1.00 91.81 97 VAL A N 1
ATOM 715 C CA . VAL A 1 97 ? 7.264 4.344 -2.599 1.00 91.81 97 VAL A CA 1
ATOM 716 C C . VAL A 1 97 ? 7.313 3.167 -1.627 1.00 91.81 97 VAL A C 1
ATOM 718 O O . VAL A 1 97 ? 6.643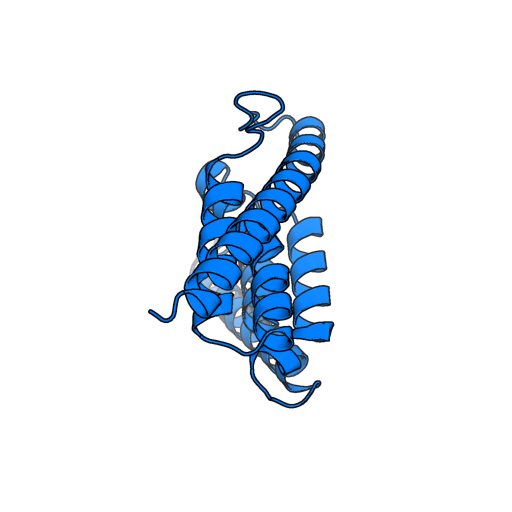 3.197 -0.597 1.00 91.81 97 VAL A O 1
ATOM 721 N N . ALA A 1 98 ? 8.163 2.172 -1.901 1.00 91.81 98 ALA A N 1
ATOM 722 C CA . ALA A 1 98 ? 8.350 1.025 -1.015 1.00 91.81 98 ALA A CA 1
ATOM 723 C C . ALA A 1 98 ? 8.887 1.440 0.367 1.00 91.81 98 ALA A C 1
ATOM 725 O O . ALA A 1 98 ? 8.390 0.975 1.387 1.00 91.81 98 ALA A O 1
ATOM 726 N N . VAL A 1 99 ? 9.858 2.358 0.423 1.00 92.31 99 VAL A N 1
ATOM 727 C CA . VAL A 1 99 ? 10.411 2.885 1.682 1.00 92.31 99 VAL A CA 1
ATOM 728 C C . VAL A 1 99 ? 9.356 3.661 2.468 1.00 92.31 99 VAL A C 1
ATOM 730 O O . VAL A 1 99 ? 9.250 3.463 3.676 1.00 92.31 99 VAL A O 1
ATOM 733 N N . ILE A 1 100 ? 8.541 4.491 1.809 1.00 94.06 100 ILE A N 1
ATOM 734 C CA . ILE A 1 100 ? 7.404 5.156 2.463 1.00 94.06 100 ILE A CA 1
ATOM 735 C C . ILE A 1 100 ? 6.443 4.110 3.042 1.00 94.06 100 ILE A C 1
ATOM 737 O O . ILE A 1 100 ? 6.040 4.233 4.197 1.00 94.06 100 ILE A O 1
ATOM 741 N N . GLY A 1 101 ? 6.129 3.054 2.285 1.00 94.81 101 GLY A N 1
ATOM 742 C CA . GLY A 1 101 ? 5.302 1.945 2.762 1.00 94.81 101 GLY A CA 1
ATOM 743 C C . GLY A 1 101 ? 5.887 1.233 3.982 1.00 94.81 101 GLY A C 1
ATOM 744 O O . GLY A 1 101 ? 5.165 1.007 4.947 1.00 94.81 101 GLY A O 1
ATOM 745 N N . ILE A 1 102 ? 7.195 0.958 3.993 1.00 94.19 102 ILE A N 1
ATOM 746 C CA . ILE A 1 102 ? 7.896 0.376 5.150 1.00 94.19 102 ILE A CA 1
ATOM 747 C C . ILE A 1 102 ? 7.795 1.299 6.368 1.00 94.19 102 ILE A C 1
ATOM 749 O O . ILE A 1 102 ? 7.476 0.835 7.459 1.00 94.19 102 ILE A O 1
ATOM 753 N N . ILE A 1 103 ? 8.047 2.602 6.201 1.00 95.94 103 ILE A N 1
ATOM 754 C CA . ILE A 1 103 ? 7.985 3.578 7.299 1.00 95.94 103 ILE A CA 1
ATOM 755 C C . ILE A 1 103 ? 6.572 3.635 7.883 1.00 95.94 103 ILE A C 1
ATOM 757 O O . ILE A 1 103 ? 6.413 3.587 9.103 1.00 95.94 103 ILE A O 1
ATOM 761 N N . LEU A 1 104 ? 5.549 3.702 7.026 1.00 95.31 104 LEU A N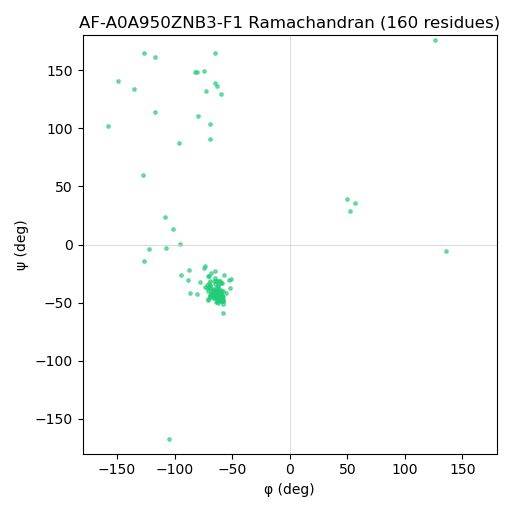 1
ATOM 762 C CA . LEU A 1 104 ? 4.155 3.692 7.464 1.00 95.31 104 LEU A CA 1
ATOM 763 C C . LEU A 1 104 ? 3.799 2.373 8.161 1.00 95.31 104 LEU A C 1
ATOM 765 O O . LEU A 1 104 ? 3.195 2.411 9.232 1.00 95.31 104 LEU A O 1
ATOM 769 N N . GLY A 1 105 ? 4.217 1.232 7.608 1.00 94.31 105 GLY A N 1
ATOM 770 C CA . GLY A 1 105 ? 4.012 -0.094 8.194 1.00 94.31 105 GLY A CA 1
ATOM 771 C C . GLY A 1 105 ? 4.647 -0.221 9.577 1.00 94.31 105 GLY A C 1
ATOM 772 O O . GLY A 1 105 ? 3.980 -0.597 10.529 1.00 94.31 105 GLY A O 1
ATOM 773 N N . ILE A 1 106 ? 5.898 0.207 9.749 1.00 94.31 106 ILE A N 1
ATOM 774 C CA . ILE A 1 106 ? 6.558 0.203 11.065 1.00 94.31 106 ILE A CA 1
ATOM 775 C C . ILE A 1 106 ? 5.831 1.127 12.053 1.00 94.31 106 ILE A C 1
ATOM 777 O O . ILE A 1 106 ? 5.639 0.765 13.212 1.00 94.31 106 ILE A O 1
ATOM 781 N N . ALA A 1 107 ? 5.414 2.315 11.611 1.00 95.44 107 ALA A N 1
ATOM 782 C CA . ALA A 1 107 ? 4.780 3.297 12.484 1.00 95.44 107 ALA A CA 1
ATOM 783 C C . ALA A 1 107 ? 3.355 2.907 12.913 1.00 95.44 107 ALA A C 1
ATOM 785 O O . ALA A 1 107 ? 2.947 3.236 14.029 1.00 95.44 107 ALA A O 1
ATOM 786 N N . LEU A 1 108 ? 2.592 2.242 12.036 1.00 95.19 108 LEU A N 1
ATOM 787 C CA . LEU A 1 108 ? 1.146 2.052 12.196 1.00 95.19 108 LEU A CA 1
ATOM 788 C C . LEU A 1 108 ? 0.675 0.592 12.108 1.00 95.19 108 LEU A C 1
ATOM 790 O O . LEU A 1 108 ? -0.454 0.310 12.503 1.00 95.19 108 LEU A O 1
ATOM 794 N N . GLY A 1 109 ? 1.492 -0.345 11.632 1.00 91.81 109 GLY A N 1
ATOM 795 C CA . GLY A 1 109 ? 1.106 -1.750 11.438 1.00 91.81 109 GLY A CA 1
ATOM 796 C C . GLY A 1 109 ? 0.658 -2.428 12.734 1.00 91.81 109 GLY A C 1
ATOM 797 O O . GLY A 1 109 ? -0.307 -3.189 12.748 1.00 91.81 109 GLY A O 1
ATOM 798 N N . TRP A 1 110 ? 1.246 -2.054 13.871 1.00 92.88 110 TRP A N 1
ATOM 799 C CA . TRP A 1 110 ? 0.802 -2.529 15.184 1.00 92.88 110 TRP A CA 1
ATOM 800 C C . TRP A 1 110 ? -0.644 -2.118 15.513 1.00 92.88 110 TRP A C 1
ATOM 802 O O . TRP A 1 110 ? -1.362 -2.886 16.149 1.00 92.88 110 TRP A O 1
ATOM 812 N N . VAL A 1 111 ? -1.116 -0.963 15.021 1.00 93.00 111 VAL A N 1
ATOM 813 C CA . VAL A 1 111 ? -2.526 -0.545 15.129 1.00 93.00 111 VAL A CA 1
ATOM 814 C C . VAL A 1 111 ? -3.408 -1.409 14.225 1.00 93.00 111 VAL A C 1
ATOM 816 O O . VAL A 1 111 ? -4.496 -1.822 14.630 1.00 93.00 111 VAL A O 1
ATOM 819 N N . ALA A 1 112 ? -2.931 -1.728 13.017 1.00 90.19 112 ALA A N 1
ATOM 820 C CA . ALA A 1 112 ? -3.638 -2.587 12.069 1.00 90.19 112 ALA A CA 1
ATOM 821 C C . ALA A 1 112 ? -3.784 -4.033 12.565 1.00 90.19 112 ALA A C 1
ATOM 823 O O . ALA A 1 112 ? -4.796 -4.666 12.265 1.00 90.19 112 ALA A O 1
ATOM 824 N N . HIS A 1 113 ? -2.834 -4.542 13.353 1.00 88.44 113 HIS A N 1
ATOM 825 C CA . HIS A 1 113 ? -2.822 -5.928 13.849 1.00 88.44 113 HIS A CA 1
ATOM 826 C C . HIS A 1 113 ? -3.139 -6.079 15.342 1.00 88.44 113 HIS A C 1
ATOM 828 O O . HIS A 1 113 ? -3.261 -7.206 15.810 1.00 88.44 113 HIS A O 1
ATOM 834 N N . GLN A 1 114 ? -3.334 -4.976 16.074 1.00 88.81 114 GLN A N 1
ATOM 835 C CA . GLN A 1 114 ? -3.506 -4.961 17.539 1.00 88.81 114 GLN A CA 1
ATOM 836 C C . GLN A 1 114 ? -2.334 -5.623 18.295 1.00 88.81 114 GLN A C 1
ATOM 838 O O . GLN A 1 114 ? -2.534 -6.287 19.311 1.00 88.81 114 GLN A O 1
ATOM 843 N N . GLY A 1 115 ? -1.115 -5.452 17.778 1.00 88.88 115 GLY A N 1
ATOM 844 C CA . GLY A 1 115 ? 0.122 -6.007 18.338 1.00 88.88 115 GLY A CA 1
ATOM 845 C C . GLY A 1 115 ? 0.980 -4.968 19.060 1.00 88.88 115 GLY A C 1
ATOM 846 O O . GLY A 1 115 ? 0.553 -3.838 19.312 1.00 88.88 115 GLY A O 1
ATOM 847 N N . GLU A 1 116 ? 2.221 -5.339 19.369 1.00 91.38 116 GLU A N 1
ATOM 848 C CA . GLU A 1 116 ? 3.207 -4.401 19.902 1.00 91.38 116 GLU A CA 1
ATOM 849 C C . GLU A 1 116 ? 3.833 -3.570 18.769 1.00 91.38 116 GLU A C 1
ATOM 851 O O . GLU A 1 116 ? 4.050 -4.094 17.675 1.00 91.38 116 GLU A O 1
ATOM 856 N N . PRO A 1 117 ? 4.233 -2.304 19.006 1.00 88.31 117 PRO A N 1
ATOM 857 C CA . PRO A 1 117 ? 4.935 -1.494 18.002 1.00 88.31 117 PRO A CA 1
ATOM 858 C C . PRO A 1 117 ? 6.177 -2.171 17.405 1.00 88.31 117 PRO A C 1
ATOM 860 O O . PRO A 1 117 ? 6.526 -1.953 16.246 1.00 88.31 117 PRO A O 1
ATOM 863 N N . LEU A 1 118 ? 6.843 -3.024 18.187 1.00 92.31 118 LEU A N 1
ATOM 864 C CA . LEU A 1 118 ? 8.008 -3.776 17.731 1.00 92.31 118 LEU A CA 1
ATOM 865 C C . LEU A 1 118 ? 7.653 -4.921 16.775 1.00 92.31 118 LEU A C 1
ATOM 867 O O . LEU A 1 118 ? 8.542 -5.385 16.066 1.00 92.31 118 LEU A O 1
ATOM 871 N N . ASP A 1 119 ? 6.404 -5.379 16.720 1.00 90.69 119 ASP A N 1
ATOM 872 C CA . ASP A 1 119 ? 6.014 -6.502 15.865 1.00 90.69 119 ASP A CA 1
ATOM 873 C C . ASP A 1 119 ? 6.068 -6.137 14.383 1.00 90.69 119 ASP A C 1
ATOM 875 O O . ASP A 1 119 ? 6.575 -6.932 13.597 1.00 90.69 119 ASP A O 1
ATOM 879 N N . SER A 1 120 ? 5.692 -4.911 14.004 1.00 90.44 120 SER A N 1
ATOM 880 C CA . SER A 1 120 ? 5.876 -4.422 12.628 1.00 90.44 120 SER A CA 1
ATOM 881 C C . SER A 1 120 ? 7.354 -4.358 12.232 1.00 90.44 120 SER A C 1
ATOM 883 O O . SER A 1 120 ? 7.719 -4.700 11.108 1.00 90.44 120 SER A O 1
ATOM 885 N N . LEU A 1 121 ? 8.241 -3.984 13.163 1.00 91.50 121 LEU A N 1
ATOM 886 C CA . LEU A 1 121 ? 9.684 -3.982 12.908 1.00 91.50 121 LEU A CA 1
ATOM 887 C C . LEU A 1 121 ? 10.233 -5.410 12.762 1.00 91.50 121 LEU A C 1
ATOM 889 O O . LEU A 1 121 ? 11.009 -5.682 11.843 1.00 91.50 121 LEU A O 1
ATOM 893 N N . LYS A 1 122 ? 9.821 -6.330 13.646 1.00 92.19 122 LYS A N 1
ATOM 894 C CA . LYS A 1 122 ? 10.184 -7.753 13.568 1.00 92.19 122 LYS A CA 1
ATOM 895 C C . LYS A 1 122 ? 9.677 -8.370 12.264 1.00 92.19 122 LYS A C 1
ATOM 897 O O . LYS A 1 122 ? 10.433 -9.084 11.615 1.00 92.19 122 LYS A O 1
ATOM 902 N N . GLY A 1 123 ? 8.438 -8.075 11.871 1.00 91.25 123 GLY A N 1
ATOM 903 C CA . GLY A 1 123 ? 7.819 -8.549 10.636 1.00 91.25 123 GLY A CA 1
ATOM 904 C C . GLY A 1 123 ? 8.569 -8.069 9.396 1.00 91.25 123 GLY A C 1
ATOM 905 O O . GLY A 1 123 ? 8.951 -8.887 8.558 1.00 91.25 123 GLY A O 1
ATOM 906 N N . ALA A 1 124 ? 8.899 -6.775 9.332 1.00 91.31 124 ALA A N 1
ATOM 907 C CA . ALA A 1 124 ? 9.712 -6.205 8.259 1.00 91.31 124 ALA A CA 1
ATOM 908 C C . ALA A 1 124 ? 11.087 -6.889 8.155 1.00 91.31 124 ALA A C 1
ATOM 910 O O . ALA A 1 124 ? 11.498 -7.317 7.074 1.00 91.31 124 ALA A O 1
ATOM 911 N N . ALA A 1 125 ? 11.788 -7.035 9.286 1.00 92.38 125 ALA A N 1
ATOM 912 C CA . ALA A 1 125 ? 13.105 -7.664 9.341 1.00 92.38 125 ALA A CA 1
ATOM 913 C C . ALA A 1 125 ? 13.058 -9.156 8.972 1.00 92.38 125 ALA A C 1
ATOM 915 O O . ALA A 1 125 ? 13.924 -9.637 8.239 1.00 92.38 125 ALA A O 1
ATOM 916 N N . ALA A 1 126 ? 12.041 -9.883 9.442 1.00 93.19 126 ALA A N 1
ATOM 917 C CA . ALA A 1 126 ? 11.855 -11.299 9.152 1.00 93.19 126 ALA A CA 1
ATOM 918 C C . ALA A 1 126 ? 11.545 -11.537 7.668 1.00 93.19 126 ALA A C 1
ATOM 920 O O . ALA A 1 126 ? 12.173 -12.396 7.049 1.00 93.19 126 ALA A O 1
ATOM 921 N N . ALA A 1 127 ? 10.634 -10.757 7.078 1.00 91.81 127 ALA A N 1
ATOM 922 C CA . ALA A 1 127 ? 10.278 -10.877 5.667 1.00 91.81 127 ALA A CA 1
ATOM 923 C C . ALA A 1 127 ? 11.453 -10.513 4.747 1.00 91.81 127 ALA A C 1
ATOM 925 O O . ALA A 1 127 ? 11.775 -11.269 3.826 1.00 91.81 127 ALA A O 1
ATOM 926 N N . PHE A 1 128 ? 12.159 -9.415 5.048 1.00 91.06 128 PHE A N 1
ATOM 927 C CA . PHE A 1 128 ? 13.389 -9.048 4.345 1.00 91.06 128 PHE A CA 1
ATOM 928 C C . PHE A 1 128 ? 14.445 -10.153 4.450 1.00 91.06 128 PHE A C 1
ATOM 930 O O . PHE A 1 128 ? 15.019 -10.561 3.444 1.00 91.06 128 PHE A O 1
ATOM 937 N N . GLY A 1 129 ? 14.683 -10.668 5.661 1.00 91.50 129 GLY A N 1
ATOM 938 C CA . GLY A 1 129 ? 15.651 -11.732 5.912 1.00 91.50 129 GLY A CA 1
ATOM 939 C C . GLY A 1 129 ? 15.322 -13.015 5.151 1.00 91.50 129 GLY A C 1
ATOM 940 O O . GLY A 1 129 ? 16.208 -13.597 4.527 1.00 91.50 129 GLY A O 1
ATOM 941 N N . ALA A 1 130 ? 14.053 -13.426 5.129 1.00 90.00 130 ALA A N 1
ATOM 942 C CA . ALA A 1 130 ? 13.602 -14.600 4.386 1.00 90.00 130 ALA A CA 1
ATOM 943 C C . ALA A 1 130 ? 13.862 -14.453 2.877 1.00 90.00 130 ALA A C 1
ATOM 945 O O . ALA A 1 130 ? 14.450 -15.343 2.260 1.00 90.00 130 ALA A O 1
ATOM 946 N N . PHE A 1 131 ? 13.502 -13.310 2.287 1.00 89.44 131 PHE A N 1
ATOM 947 C CA . PHE A 1 131 ? 13.755 -13.048 0.868 1.00 89.44 131 PHE A CA 1
ATOM 948 C C . PHE A 1 131 ? 15.248 -12.870 0.565 1.00 89.44 131 PHE A C 1
ATOM 950 O O . PHE A 1 131 ? 15.707 -13.284 -0.498 1.00 89.44 131 PHE A O 1
ATOM 957 N N . ALA A 1 132 ? 16.039 -12.335 1.500 1.00 87.00 132 ALA A N 1
ATOM 958 C CA . ALA A 1 132 ? 17.491 -12.240 1.365 1.00 87.00 132 ALA A CA 1
ATOM 959 C C . ALA A 1 132 ? 18.141 -13.628 1.344 1.00 87.00 132 ALA A C 1
ATOM 961 O O . ALA A 1 132 ? 19.012 -13.887 0.515 1.00 87.00 132 ALA A O 1
ATOM 962 N N . VAL A 1 133 ? 17.682 -14.547 2.197 1.00 89.25 133 VAL A N 1
ATOM 963 C CA . VAL A 1 133 ? 18.123 -15.946 2.173 1.00 89.25 133 VAL A CA 1
ATOM 964 C C . VAL A 1 133 ? 17.752 -16.602 0.843 1.00 89.25 133 VAL A C 1
ATOM 966 O O . VAL A 1 133 ? 18.612 -17.232 0.229 1.00 89.25 133 VAL A O 1
ATOM 969 N N . LEU A 1 134 ? 16.525 -16.408 0.346 1.00 86.69 134 LEU A N 1
ATOM 970 C CA . LEU A 1 134 ? 16.112 -16.919 -0.967 1.00 86.69 134 LEU A CA 1
ATOM 971 C C . LEU A 1 134 ? 16.964 -16.346 -2.106 1.00 86.69 134 LEU A C 1
ATOM 973 O O . LEU A 1 134 ? 17.407 -17.102 -2.969 1.00 86.69 134 LEU A O 1
ATOM 977 N N . TYR A 1 135 ? 17.257 -15.044 -2.082 1.00 84.62 135 TYR A N 1
ATOM 978 C CA . TYR A 1 135 ? 18.147 -14.397 -3.045 1.00 84.62 135 TYR A CA 1
ATOM 979 C C . TYR A 1 135 ? 19.550 -15.017 -3.019 1.00 84.62 135 TYR A C 1
ATOM 981 O O . TYR A 1 135 ? 20.101 -15.354 -4.067 1.00 84.62 135 TYR A O 1
ATOM 989 N N . LEU A 1 136 ? 20.126 -15.214 -1.829 1.00 85.81 136 LEU A N 1
ATOM 990 C CA . LEU A 1 136 ? 21.452 -15.815 -1.675 1.00 85.81 136 LEU A CA 1
ATOM 991 C C . LEU A 1 136 ? 21.475 -17.271 -2.155 1.00 85.81 136 LEU A C 1
ATOM 993 O O . LEU A 1 136 ? 22.376 -17.646 -2.904 1.00 85.81 136 LEU A O 1
ATOM 997 N N . LEU A 1 137 ? 20.477 -18.078 -1.787 1.00 86.25 137 LEU A N 1
ATOM 998 C CA . LEU A 1 137 ? 20.348 -19.464 -2.246 1.00 86.25 137 LEU A CA 1
ATOM 999 C C . LEU A 1 137 ? 20.174 -19.536 -3.764 1.00 86.25 137 LEU A C 1
ATOM 1001 O O . LEU A 1 137 ? 20.878 -20.294 -4.431 1.00 86.25 137 LEU A O 1
ATOM 1005 N N . GLY A 1 138 ? 19.297 -18.702 -4.323 1.00 83.38 138 GLY A N 1
ATOM 1006 C CA . GLY A 1 138 ? 19.103 -18.587 -5.762 1.00 83.38 138 GLY A CA 1
ATOM 1007 C C . GLY A 1 138 ? 20.399 -18.219 -6.479 1.00 83.38 138 GLY A C 1
ATOM 1008 O O . GLY A 1 138 ? 20.718 -18.814 -7.501 1.00 83.38 138 GLY A O 1
ATOM 1009 N N . ARG A 1 139 ? 21.203 -17.316 -5.907 1.00 83.69 139 ARG A N 1
ATOM 1010 C CA . ARG A 1 139 ? 22.476 -16.868 -6.491 1.00 83.69 139 ARG A CA 1
ATOM 1011 C C . ARG A 1 139 ? 23.547 -17.955 -6.450 1.00 83.69 139 ARG A C 1
ATOM 1013 O O . ARG A 1 139 ? 24.389 -18.026 -7.341 1.00 83.69 139 ARG A O 1
ATOM 1020 N N . LEU A 1 140 ? 23.532 -18.793 -5.417 1.00 85.19 140 LEU A N 1
ATOM 1021 C CA . LEU A 1 140 ? 24.442 -19.931 -5.291 1.00 85.19 140 LEU A CA 1
ATOM 1022 C C . LEU A 1 140 ? 24.095 -21.049 -6.287 1.00 85.19 140 LEU A C 1
ATOM 1024 O O . LEU A 1 140 ? 25.005 -21.675 -6.835 1.00 85.19 140 LEU A O 1
ATOM 1028 N N . LEU A 1 141 ? 22.800 -21.284 -6.528 1.00 85.00 141 LEU A N 1
ATOM 1029 C CA . LEU A 1 141 ? 22.299 -22.327 -7.429 1.00 85.00 141 LEU A CA 1
ATOM 1030 C C . LEU A 1 141 ? 22.342 -21.903 -8.908 1.00 85.00 141 LEU A C 1
ATOM 1032 O O . LEU A 1 141 ? 22.767 -22.686 -9.756 1.00 85.00 141 LEU A O 1
ATOM 1036 N N . TYR A 1 142 ? 21.962 -20.662 -9.223 1.00 80.25 142 TYR A N 1
ATOM 1037 C CA . TYR A 1 142 ? 22.019 -20.085 -10.568 1.00 80.25 142 TYR A CA 1
ATOM 1038 C C . TYR A 1 142 ? 23.308 -19.278 -10.755 1.00 80.25 142 TYR A C 1
ATOM 1040 O O . TYR A 1 142 ? 23.359 -18.062 -10.568 1.00 80.25 142 TYR A O 1
ATOM 1048 N N . ARG A 1 143 ? 24.377 -19.965 -11.169 1.00 67.69 143 ARG A N 1
ATOM 1049 C CA . ARG A 1 143 ? 25.649 -19.329 -11.541 1.00 67.69 143 ARG A CA 1
ATOM 1050 C C . ARG A 1 143 ? 25.491 -18.543 -12.849 1.00 67.69 143 ARG A C 1
ATOM 1052 O O . ARG A 1 143 ? 25.698 -19.096 -13.923 1.00 67.69 143 ARG A O 1
ATOM 1059 N N . GLY A 1 144 ? 25.142 -17.260 -12.752 1.00 66.06 144 GLY A N 1
ATOM 1060 C CA . GLY A 1 144 ? 25.221 -16.311 -13.873 1.00 66.06 144 GLY A CA 1
ATOM 1061 C C . GLY A 1 144 ? 24.020 -15.384 -14.075 1.00 66.06 144 GLY A C 1
ATOM 1062 O O . GLY A 1 144 ? 24.112 -14.495 -14.914 1.00 66.06 144 GLY A O 1
ATOM 1063 N N . GLY A 1 145 ? 22.926 -15.553 -13.322 1.00 65.25 145 GLY A N 1
ATOM 1064 C CA . GLY A 1 145 ? 21.750 -14.670 -13.374 1.00 65.25 145 GLY A CA 1
ATOM 1065 C C . GLY A 1 145 ? 21.486 -13.953 -12.048 1.00 65.25 145 GLY A C 1
ATOM 1066 O O . GLY A 1 145 ? 21.962 -14.391 -11.000 1.00 65.25 145 GLY A O 1
ATOM 1067 N N . GLU A 1 146 ? 20.714 -12.863 -12.080 1.00 66.56 146 GLU A N 1
ATOM 1068 C CA . GLU A 1 146 ? 20.100 -12.305 -10.870 1.00 66.56 146 GLU A CA 1
ATOM 1069 C C . GLU A 1 146 ? 18.847 -13.134 -10.532 1.00 66.56 146 GLU A C 1
ATOM 1071 O O . GLU A 1 146 ? 17.881 -13.106 -11.291 1.00 66.56 146 GLU A O 1
ATOM 1076 N N . PRO A 1 147 ? 18.855 -13.919 -9.439 1.00 64.62 147 PRO A N 1
ATOM 1077 C CA . PRO A 1 147 ? 17.780 -14.867 -9.121 1.00 64.62 147 PRO A CA 1
ATOM 1078 C C . PRO A 1 147 ? 16.506 -14.190 -8.596 1.00 64.62 147 PRO A C 1
ATOM 1080 O O . PRO A 1 147 ? 15.444 -14.802 -8.602 1.00 64.62 147 PRO A O 1
ATOM 1083 N N . LEU A 1 148 ? 16.634 -12.957 -8.103 1.00 70.56 148 LEU A N 1
ATOM 1084 C CA . LEU A 1 148 ? 15.572 -12.128 -7.542 1.00 70.56 148 LEU A CA 1
ATOM 1085 C C . LEU A 1 148 ? 15.934 -10.666 -7.822 1.00 70.56 148 LEU A C 1
ATOM 1087 O O . LEU A 1 148 ? 17.109 -10.295 -7.685 1.00 70.56 148 LEU A O 1
ATOM 1091 N N . ALA A 1 149 ? 14.953 -9.837 -8.172 1.00 73.88 149 ALA A N 1
ATOM 1092 C CA . ALA A 1 149 ? 15.188 -8.413 -8.339 1.00 73.88 149 ALA A CA 1
ATOM 1093 C C . ALA A 1 149 ? 15.339 -7.757 -6.960 1.00 73.88 149 ALA A C 1
ATOM 1095 O O . ALA A 1 149 ? 14.712 -8.160 -5.980 1.00 73.88 149 ALA A O 1
ATOM 1096 N N . ARG A 1 150 ? 16.141 -6.689 -6.860 1.00 73.62 150 ARG A N 1
ATOM 1097 C CA . ARG A 1 150 ? 16.255 -5.920 -5.602 1.00 73.62 150 ARG A CA 1
ATOM 1098 C C . ARG A 1 150 ? 14.901 -5.389 -5.106 1.00 73.62 150 ARG A C 1
ATOM 1100 O O . ARG A 1 150 ? 14.749 -5.194 -3.903 1.00 73.62 150 ARG A O 1
ATOM 1107 N N . GLY A 1 151 ? 13.942 -5.186 -6.013 1.00 80.25 151 GLY A N 1
ATOM 1108 C CA . GLY A 1 151 ? 12.569 -4.789 -5.691 1.00 80.25 151 GLY A CA 1
ATOM 1109 C C . GLY A 1 151 ? 11.804 -5.826 -4.862 1.00 80.25 151 GLY A C 1
ATOM 1110 O O . GLY A 1 151 ? 11.021 -5.451 -3.999 1.00 80.25 151 GLY A O 1
ATOM 1111 N N . ASP A 1 152 ? 12.087 -7.117 -5.033 1.00 83.50 152 ASP A N 1
ATOM 1112 C CA . ASP A 1 152 ? 11.363 -8.184 -4.329 1.00 83.50 152 ASP A CA 1
ATOM 1113 C C . ASP A 1 152 ? 11.687 -8.185 -2.827 1.00 83.50 152 ASP A C 1
ATOM 1115 O O . ASP A 1 152 ? 10.822 -8.414 -1.984 1.00 83.50 152 ASP A O 1
ATOM 1119 N N . LEU A 1 153 ? 12.934 -7.852 -2.478 1.00 85.9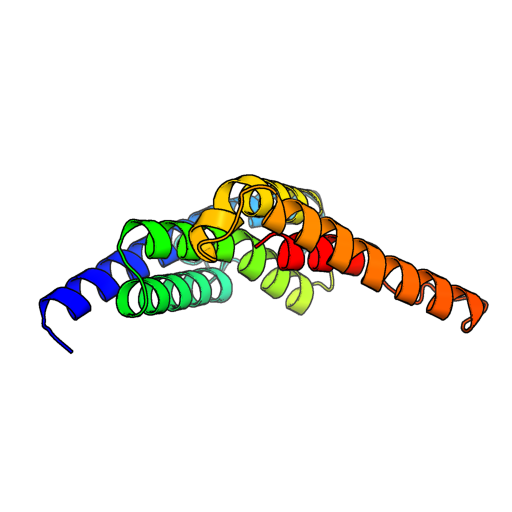4 153 LEU A N 1
ATOM 1120 C CA . LEU A 1 153 ? 13.386 -7.700 -1.091 1.00 85.94 153 LEU A CA 1
ATOM 1121 C C . LEU A 1 153 ? 12.699 -6.521 -0.394 1.00 85.94 153 LEU A C 1
ATOM 1123 O O . LEU A 1 153 ? 12.301 -6.630 0.767 1.00 85.94 153 LEU A O 1
ATOM 1127 N N . THR A 1 154 ? 12.568 -5.385 -1.086 1.00 86.44 154 THR A N 1
ATOM 1128 C CA . THR A 1 154 ? 11.936 -4.185 -0.523 1.00 86.44 154 THR A CA 1
ATOM 1129 C C . THR A 1 154 ? 10.422 -4.339 -0.434 1.00 86.44 154 THR A C 1
ATOM 1131 O O . THR A 1 154 ? 9.843 -3.919 0.567 1.00 86.44 154 THR A O 1
ATOM 1134 N N . ILE A 1 155 ? 9.787 -5.007 -1.405 1.00 87.38 155 ILE A N 1
ATOM 1135 C CA . ILE A 1 155 ? 8.377 -5.408 -1.316 1.00 87.38 155 ILE A CA 1
ATOM 1136 C C . ILE A 1 155 ? 8.163 -6.325 -0.115 1.00 87.38 155 ILE A C 1
ATOM 1138 O O . ILE A 1 155 ? 7.263 -6.068 0.680 1.00 87.38 155 ILE A O 1
ATOM 1142 N N . ALA A 1 156 ? 8.993 -7.358 0.057 1.00 89.12 156 ALA A N 1
ATOM 1143 C CA . ALA A 1 156 ? 8.861 -8.283 1.179 1.00 89.12 156 ALA A CA 1
ATOM 1144 C C . ALA A 1 156 ? 8.955 -7.557 2.527 1.00 89.12 156 ALA A C 1
ATOM 1146 O O . ALA A 1 156 ? 8.121 -7.778 3.402 1.00 89.12 156 ALA A O 1
ATOM 1147 N N . ALA A 1 157 ? 9.916 -6.642 2.679 1.00 88.56 157 ALA A N 1
ATOM 1148 C CA . ALA A 1 157 ? 10.037 -5.817 3.879 1.00 88.56 157 ALA A CA 1
ATOM 1149 C C . ALA A 1 157 ? 8.797 -4.939 4.114 1.00 88.56 157 ALA A C 1
ATOM 1151 O O . ALA A 1 157 ? 8.317 -4.848 5.241 1.00 88.56 157 ALA A O 1
ATOM 1152 N N . MET A 1 158 ? 8.269 -4.312 3.059 1.00 92.94 158 MET A N 1
ATOM 1153 C CA . MET A 1 158 ? 7.071 -3.472 3.126 1.00 92.94 158 MET A CA 1
ATOM 1154 C C . MET A 1 158 ? 5.837 -4.275 3.541 1.00 92.94 158 MET A C 1
ATOM 1156 O O . MET A 1 158 ? 5.106 -3.848 4.428 1.00 92.94 158 MET A O 1
ATOM 1160 N N . VAL A 1 159 ? 5.633 -5.449 2.938 1.00 90.25 159 VAL A N 1
ATOM 1161 C CA . VAL A 1 159 ? 4.530 -6.359 3.276 1.00 90.25 159 VAL A CA 1
ATOM 1162 C C . VAL A 1 159 ? 4.682 -6.892 4.697 1.00 90.25 159 VAL A C 1
ATOM 1164 O O . VAL A 1 159 ? 3.699 -6.963 5.416 1.00 90.25 159 VAL A O 1
ATOM 1167 N N . GLY A 1 160 ? 5.899 -7.234 5.128 1.00 85.69 160 GLY A N 1
ATOM 1168 C CA . GLY A 1 160 ? 6.149 -7.698 6.493 1.00 85.69 160 GLY A CA 1
ATOM 1169 C C . GLY A 1 160 ? 5.965 -6.615 7.560 1.00 85.69 160 GLY A C 1
ATOM 1170 O O . GLY A 1 160 ? 5.724 -6.946 8.717 1.00 85.69 160 GLY A O 1
ATOM 1171 N N . ALA A 1 161 ? 6.098 -5.338 7.193 1.00 87.38 161 ALA A N 1
ATOM 1172 C CA . ALA A 1 161 ? 5.876 -4.214 8.098 1.00 87.38 161 ALA A CA 1
ATOM 1173 C C . ALA A 1 161 ? 4.386 -3.902 8.320 1.00 87.38 161 ALA A C 1
ATOM 1175 O O . ALA A 1 161 ? 4.028 -3.391 9.384 1.00 87.38 161 ALA A O 1
ATOM 1176 N N . ALA A 1 162 ? 3.562 -4.138 7.296 1.00 81.75 162 ALA A N 1
ATOM 1177 C CA . ALA A 1 162 ? 2.167 -3.709 7.211 1.00 81.75 162 ALA A CA 1
ATOM 1178 C C . ALA A 1 162 ? 1.186 -4.721 7.813 1.00 81.75 162 ALA A C 1
ATOM 1180 O O 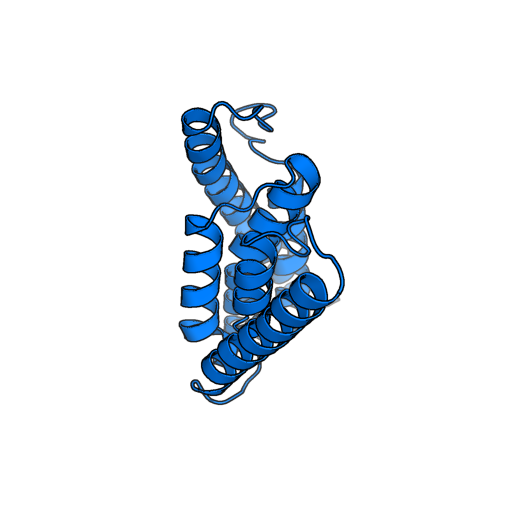. ALA A 1 162 ? 0.203 -4.254 8.427 1.00 81.75 162 ALA A O 1
#

Nearest PDB structures (foldseek):
  2l6x-assembly1_A  TM=2.694E-01  e=1.305E+00  uncultured marine gamma proteobacterium EBAC31A08
  5cwf-assembly4_D  TM=3.367E-01  e=8.525E+00  synthetic construct

Mean predicted aligned error: 5.27 Å

Secondary structure (DSSP, 8-state):
--HHHHHHHHHHHHHHHHHHHHHHHHHHHHHHHTTPPP--SSSS-S-HHHHHHHHHHHHHHHHHS-HHHHHHHHHHHHHHHHHHHHHHHHS---HHHHHHHHHHHHHHHHHHHT--HHHHHHHHHHHHHHHHHHHHHHHHHSTTS-SS-HHHHHHHHHHHH-